Protein AF-A0AAD8IA80-F1 (afdb_monomer_lite)

Foldseek 3Di:
DDDPPPPPCDPLQVVLVCQQCDADPVRDGQCRVCLVVLPLVSNVVNVVSRCCLQEVQPDCLVVLVVSLVSCLVVVSPSSNVSSLVSNQNRYDPVCNCVSVVVSVVSCVVVVHDDDRPDPPDDD

Sequence (123 aa):
MMINAAKGWSPKEAISEALSTRINESGNTFLELAVHRNCVEVVELIFVEDRAYQHDRGRKNKGFMRLIYTAIDKEYKDILKLLTETYEAQVSVVHKGVTDLIVAIRKRDRGMNYEICSPQKEL

InterPro domains:
  IPR036770 Ankyrin repeat-containing domain superfamily [G3DSA:1.25.40.20] (6-118)
  IPR036770 Ankyrin repeat-containing domain superfamily [SSF48403] (23-110)

pLDDT: mean 70.91, std 16.03, range [37.62, 93.69]

Secondary structure (DSSP, 8-state):
----------HHHHHHHHHHH-B-TTS-BHHHHHHHTT-HHHHHHHHHH-THHHH-TTTSHHHHHHHHHHHHHTT-HHHHHHHHHHHHHHS-GGGTTHHHHHHHHHHHHHT------PPP---

Structure (mmCIF, N/CA/C/O backbone):
data_AF-A0AAD8IA80-F1
#
_entry.id   AF-A0AAD8IA80-F1
#
loop_
_atom_site.group_PDB
_atom_site.id
_atom_site.type_symbol
_atom_site.label_atom_id
_atom_site.label_alt_id
_atom_site.label_comp_id
_atom_site.label_asym_id
_atom_site.label_entity_id
_atom_site.label_seq_id
_atom_site.pdbx_PDB_ins_code
_atom_site.Cartn_x
_atom_site.Cartn_y
_atom_site.Cartn_z
_atom_site.occupancy
_atom_site.B_iso_or_equiv
_atom_site.auth_seq_id
_atom_site.auth_comp_id
_atom_site.auth_asym_id
_atom_site.auth_atom_id
_atom_site.pdbx_PDB_model_num
ATOM 1 N N . MET A 1 1 ? 27.664 18.470 -34.703 1.00 37.62 1 MET A N 1
ATOM 2 C CA . MET A 1 1 ? 28.038 17.129 -34.201 1.00 37.62 1 MET A CA 1
ATOM 3 C C . MET A 1 1 ? 27.315 16.936 -32.874 1.00 37.62 1 MET A C 1
ATOM 5 O O . MET A 1 1 ? 27.382 17.830 -32.042 1.00 37.62 1 MET A O 1
ATOM 9 N N . MET A 1 2 ? 26.499 15.888 -32.755 1.00 39.47 2 MET A N 1
ATOM 10 C CA . MET A 1 2 ? 25.530 15.702 -31.666 1.00 39.47 2 MET A CA 1
ATOM 11 C C . MET A 1 2 ? 26.217 15.318 -30.350 1.00 39.47 2 MET A C 1
ATOM 13 O O . MET A 1 2 ? 26.986 14.361 -30.310 1.00 39.47 2 MET A O 1
ATOM 17 N N . ILE A 1 3 ? 25.901 16.035 -29.271 1.00 41.94 3 ILE A N 1
ATOM 18 C CA . ILE A 1 3 ? 26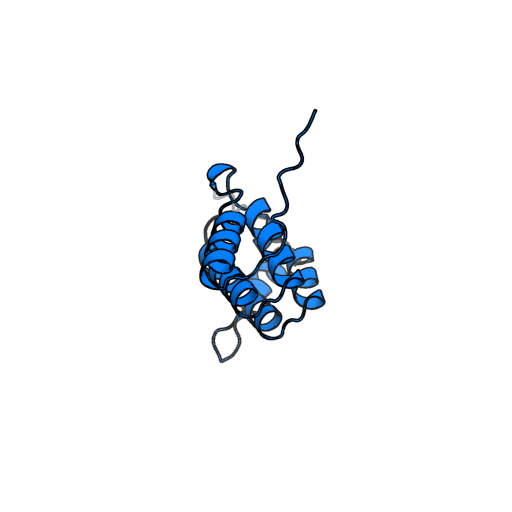.220 15.621 -27.903 1.00 41.94 3 ILE A CA 1
ATOM 19 C C . ILE A 1 3 ? 25.179 14.564 -27.523 1.00 41.94 3 ILE A C 1
ATOM 21 O O . ILE A 1 3 ? 24.071 14.901 -27.112 1.00 41.94 3 ILE A O 1
ATOM 25 N N . ASN A 1 4 ? 25.504 13.282 -27.688 1.00 47.00 4 ASN A N 1
ATOM 26 C CA . ASN A 1 4 ? 24.716 12.217 -27.074 1.00 47.00 4 ASN A CA 1
ATOM 27 C C . ASN A 1 4 ? 25.022 12.205 -25.576 1.00 47.00 4 ASN A C 1
ATOM 29 O O . ASN A 1 4 ? 25.904 11.493 -25.103 1.00 47.00 4 ASN A O 1
ATOM 33 N N . ALA A 1 5 ? 24.283 13.022 -24.828 1.00 44.25 5 ALA A N 1
ATOM 34 C CA . ALA A 1 5 ? 24.158 12.868 -23.391 1.00 44.25 5 ALA A CA 1
ATOM 35 C C . ALA A 1 5 ? 23.331 11.602 -23.132 1.00 44.25 5 ALA A C 1
ATOM 37 O O . ALA A 1 5 ? 22.113 11.659 -22.959 1.00 44.25 5 ALA A O 1
ATOM 38 N N . ALA A 1 6 ? 23.989 10.441 -23.141 1.00 47.34 6 ALA A N 1
ATOM 39 C CA . ALA A 1 6 ? 23.450 9.265 -22.480 1.00 47.34 6 ALA A CA 1
ATOM 40 C C . ALA A 1 6 ? 23.317 9.639 -20.999 1.00 47.34 6 ALA A C 1
ATOM 42 O O . ALA A 1 6 ? 24.301 9.649 -20.261 1.00 47.34 6 ALA A O 1
ATOM 43 N N . LYS A 1 7 ? 22.110 10.067 -20.600 1.00 58.25 7 LYS A N 1
ATOM 44 C CA . LYS A 1 7 ? 21.734 10.248 -19.196 1.00 58.25 7 LYS A CA 1
ATOM 45 C C . LYS A 1 7 ? 22.234 9.017 -18.449 1.00 58.25 7 LYS A C 1
ATOM 47 O O . LYS A 1 7 ? 21.917 7.905 -18.864 1.00 58.25 7 LYS A O 1
ATOM 52 N N . GLY A 1 8 ? 23.055 9.227 -17.422 1.00 48.78 8 GLY A N 1
ATOM 53 C CA . GLY A 1 8 ? 23.614 8.157 -16.606 1.00 48.78 8 GLY A CA 1
ATOM 54 C C . GLY A 1 8 ? 22.486 7.338 -15.996 1.00 48.78 8 GLY A C 1
ATOM 55 O O . GLY A 1 8 ? 21.929 7.726 -14.979 1.00 48.78 8 GLY A O 1
ATOM 56 N N . TRP A 1 9 ? 22.125 6.251 -16.667 1.00 49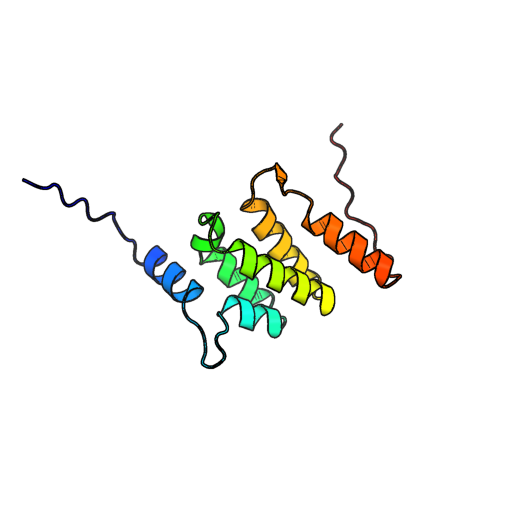.66 9 TRP A N 1
ATOM 57 C CA . TRP A 1 9 ? 21.090 5.323 -16.251 1.00 49.66 9 TRP A CA 1
ATOM 58 C C . TRP A 1 9 ? 21.731 4.390 -15.234 1.00 49.66 9 TRP A C 1
ATOM 60 O O . TRP A 1 9 ? 22.518 3.511 -15.595 1.00 49.66 9 TRP A O 1
ATOM 70 N N . SER A 1 10 ? 21.500 4.634 -13.947 1.00 62.75 10 SER A N 1
ATOM 71 C CA . SER A 1 10 ? 22.144 3.827 -12.915 1.00 62.75 10 SER A CA 1
ATOM 72 C C . SER A 1 10 ? 21.524 2.420 -12.866 1.00 62.75 10 SER A C 1
ATOM 74 O O . SER A 1 10 ? 20.324 2.259 -13.103 1.00 62.75 10 SER A O 1
ATOM 76 N N . PRO A 1 11 ? 22.295 1.372 -12.517 1.00 57.25 11 PRO A N 1
ATOM 77 C CA . PRO A 1 11 ? 21.760 0.015 -12.377 1.00 57.25 11 PRO A CA 1
ATOM 78 C C . PRO A 1 11 ? 20.577 -0.077 -11.403 1.00 57.25 11 PRO A C 1
ATOM 80 O O . PRO A 1 11 ? 19.664 -0.866 -11.617 1.00 57.25 11 PRO A O 1
ATOM 83 N N . LYS A 1 12 ? 20.558 0.763 -10.359 1.00 57.03 12 LYS A N 1
ATOM 84 C CA . LYS A 1 12 ? 19.451 0.827 -9.395 1.00 57.03 12 LYS A CA 1
ATOM 85 C C . LYS A 1 12 ? 18.156 1.346 -10.024 1.00 57.03 12 LYS A C 1
ATOM 87 O O . LYS A 1 12 ? 17.104 0.778 -9.766 1.00 57.03 12 LYS A O 1
ATOM 92 N N . GLU A 1 13 ? 18.234 2.363 -10.883 1.00 57.03 13 GLU A N 1
ATOM 93 C CA . GLU A 1 13 ? 17.067 2.890 -11.611 1.00 57.03 13 GLU A CA 1
ATOM 94 C C . GLU A 1 13 ? 16.525 1.875 -12.627 1.00 57.03 13 GLU A C 1
ATOM 96 O O . GLU A 1 13 ? 15.313 1.715 -12.764 1.00 57.03 13 GLU A O 1
ATOM 101 N N . ALA A 1 14 ? 17.412 1.116 -13.280 1.00 60.38 14 ALA A N 1
ATOM 102 C CA . ALA A 1 14 ? 17.008 0.014 -14.153 1.00 60.38 14 ALA A CA 1
ATOM 103 C C . ALA A 1 14 ? 16.279 -1.103 -13.383 1.00 60.38 14 ALA A C 1
ATOM 105 O O . ALA A 1 14 ? 15.280 -1.634 -13.865 1.00 60.38 14 ALA A O 1
ATOM 106 N N . ILE A 1 15 ? 16.750 -1.445 -12.179 1.00 61.75 15 ILE A N 1
ATOM 107 C CA . ILE A 1 15 ? 16.126 -2.466 -11.325 1.00 61.75 15 ILE A CA 1
ATOM 108 C C . ILE A 1 15 ? 14.764 -1.990 -10.804 1.00 61.75 15 ILE A C 1
ATOM 110 O O . ILE A 1 15 ? 13.807 -2.762 -10.833 1.00 61.75 15 ILE A O 1
ATOM 114 N N . SER A 1 16 ? 14.645 -0.728 -10.383 1.00 62.19 16 SER A N 1
ATOM 115 C CA . SER A 1 16 ? 13.375 -0.174 -9.901 1.00 62.19 16 SER A CA 1
ATOM 116 C C . SER A 1 16 ? 12.316 -0.123 -11.004 1.00 62.19 16 SER A C 1
ATOM 118 O O . SER A 1 16 ? 11.181 -0.554 -10.810 1.00 62.19 16 SER A O 1
ATOM 120 N N . GLU A 1 17 ? 12.692 0.319 -12.208 1.00 60.84 17 GLU A N 1
ATOM 121 C CA . GLU A 1 17 ? 11.772 0.331 -13.348 1.00 60.84 17 GLU A CA 1
ATOM 122 C C . GLU A 1 17 ? 11.361 -1.089 -13.757 1.00 60.84 17 GLU A C 1
ATOM 124 O O . GLU A 1 17 ? 10.180 -1.345 -14.006 1.00 60.84 17 GLU A O 1
ATOM 129 N N . ALA A 1 18 ? 12.299 -2.041 -13.741 1.00 62.38 18 ALA A N 1
ATOM 130 C CA . ALA A 1 18 ? 12.009 -3.443 -14.019 1.00 62.38 18 ALA A CA 1
ATOM 131 C C . ALA A 1 18 ? 11.054 -4.063 -12.984 1.00 62.38 18 ALA A C 1
ATOM 133 O O . ALA A 1 18 ? 10.146 -4.795 -13.365 1.00 62.38 18 ALA A O 1
ATOM 134 N N . LEU A 1 19 ? 11.200 -3.765 -11.689 1.00 65.25 19 LEU A N 1
ATOM 135 C CA . LEU A 1 19 ? 10.303 -4.278 -10.643 1.00 65.25 19 LEU A CA 1
ATOM 136 C C . LEU A 1 19 ? 8.895 -3.677 -10.733 1.00 65.25 19 LEU A C 1
ATOM 138 O O . LEU A 1 19 ? 7.908 -4.397 -10.588 1.00 65.25 19 LEU A O 1
ATOM 142 N N . SER A 1 20 ? 8.803 -2.378 -11.022 1.00 63.53 20 SER A N 1
ATOM 143 C CA . SER A 1 20 ? 7.536 -1.666 -11.212 1.00 63.53 20 SER A CA 1
ATOM 144 C C . SER A 1 20 ? 6.755 -2.118 -12.454 1.00 63.53 20 SER A C 1
ATOM 146 O O . SER A 1 20 ? 5.527 -2.078 -12.450 1.00 63.53 20 SER A O 1
ATOM 148 N N . THR A 1 21 ? 7.444 -2.511 -13.530 1.00 65.94 21 THR A N 1
ATOM 149 C CA . THR A 1 21 ? 6.817 -2.861 -14.822 1.00 65.94 21 THR A CA 1
ATOM 150 C C . THR A 1 21 ? 6.615 -4.359 -15.021 1.00 65.94 21 THR A C 1
ATOM 152 O O . THR A 1 21 ? 5.794 -4.765 -15.845 1.00 65.94 21 THR A O 1
ATOM 155 N N . ARG A 1 22 ? 7.338 -5.199 -14.272 1.00 71.75 22 ARG A N 1
ATOM 156 C CA . ARG A 1 22 ? 7.232 -6.650 -14.394 1.00 71.75 22 ARG A CA 1
ATOM 157 C C . ARG A 1 22 ? 5.935 -7.145 -13.766 1.00 71.75 22 ARG A C 1
ATOM 159 O O . ARG A 1 22 ? 5.726 -7.063 -12.557 1.00 71.75 22 ARG A O 1
ATOM 166 N N . ILE A 1 23 ? 5.092 -7.698 -14.626 1.00 79.00 23 ILE A N 1
ATOM 167 C CA . ILE A 1 23 ? 3.828 -8.338 -14.277 1.00 79.00 23 ILE A CA 1
ATOM 168 C C . ILE A 1 23 ? 3.965 -9.861 -14.311 1.00 79.00 23 ILE A C 1
ATOM 170 O O . ILE A 1 23 ? 4.779 -10.409 -15.058 1.00 79.00 23 ILE A O 1
ATOM 174 N N . ASN A 1 24 ? 3.179 -10.552 -13.489 1.00 77.00 24 ASN A N 1
ATOM 175 C CA . ASN A 1 24 ? 3.038 -12.003 -13.567 1.00 77.00 24 ASN A CA 1
ATOM 176 C C . ASN A 1 24 ? 2.094 -12.414 -14.719 1.00 77.00 24 ASN A C 1
ATOM 178 O O . ASN A 1 24 ? 1.531 -11.570 -15.412 1.00 77.00 24 ASN A O 1
ATOM 182 N N . GLU A 1 25 ? 1.873 -13.719 -14.893 1.00 79.38 25 GLU A N 1
ATOM 183 C CA . GLU A 1 25 ? 0.967 -14.275 -15.919 1.00 79.38 25 GLU A CA 1
ATOM 184 C C . GLU A 1 25 ? -0.484 -13.775 -15.801 1.00 79.38 25 GLU A C 1
ATOM 186 O O . GLU A 1 25 ? -1.235 -13.798 -16.771 1.00 79.38 25 GLU A O 1
ATOM 191 N N . SER A 1 26 ? -0.880 -13.290 -14.622 1.00 77.31 26 SER A N 1
ATOM 192 C CA . SER A 1 26 ? -2.199 -12.704 -14.362 1.00 77.31 26 SER A CA 1
ATOM 193 C C . SER A 1 26 ? -2.245 -11.188 -14.579 1.00 77.31 26 SER A C 1
ATOM 195 O O . SER A 1 26 ? -3.268 -10.570 -14.295 1.00 77.31 26 SER A O 1
ATOM 197 N N . GLY A 1 27 ? -1.152 -10.574 -15.038 1.00 77.06 27 GLY A N 1
ATOM 198 C CA . GLY A 1 27 ? -1.063 -9.131 -15.248 1.00 77.06 27 GLY A CA 1
ATOM 199 C C . GLY A 1 27 ? -0.826 -8.305 -13.983 1.00 77.06 27 GLY A C 1
ATOM 200 O O . GLY A 1 27 ? -0.935 -7.086 -14.051 1.00 77.06 27 GLY A O 1
ATOM 201 N N . ASN A 1 28 ? -0.499 -8.935 -12.849 1.00 78.12 28 ASN A N 1
ATOM 202 C CA . ASN A 1 28 ? -0.272 -8.239 -11.582 1.00 78.12 28 ASN A CA 1
ATOM 203 C C . ASN A 1 28 ? 1.205 -7.892 -11.392 1.00 78.12 28 ASN A C 1
ATOM 205 O O . ASN A 1 28 ? 2.079 -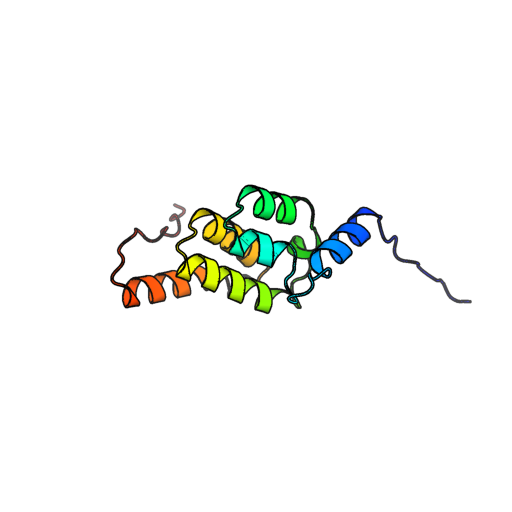8.748 -11.551 1.00 78.12 28 ASN A O 1
ATOM 209 N N . THR A 1 29 ? 1.470 -6.661 -10.978 1.00 83.50 29 THR A N 1
ATOM 210 C CA . THR A 1 29 ? 2.779 -6.186 -10.516 1.00 83.50 29 THR A CA 1
ATOM 211 C C . THR A 1 29 ? 3.185 -6.836 -9.189 1.00 83.50 29 THR A C 1
ATOM 213 O O . THR A 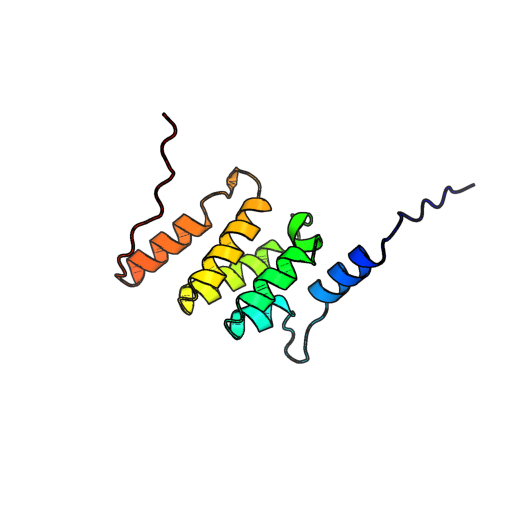1 29 ? 2.358 -7.382 -8.451 1.00 83.50 29 THR A O 1
ATOM 216 N N . PHE A 1 30 ? 4.471 -6.737 -8.840 1.00 83.56 30 PHE A N 1
ATOM 217 C CA . PHE A 1 30 ? 4.974 -7.187 -7.536 1.00 83.56 30 PHE A CA 1
ATOM 218 C C . PHE A 1 30 ? 4.255 -6.516 -6.359 1.00 83.56 30 PHE A C 1
ATOM 220 O O . PHE A 1 30 ? 3.896 -7.195 -5.396 1.00 83.56 30 PHE A O 1
ATOM 227 N N . LEU A 1 31 ? 3.989 -5.209 -6.458 1.00 85.88 31 LEU A N 1
ATOM 228 C CA . LEU A 1 31 ? 3.266 -4.466 -5.426 1.00 85.88 31 LEU A CA 1
ATOM 229 C C . LEU A 1 31 ? 1.816 -4.955 -5.293 1.00 85.88 31 LEU A C 1
ATOM 231 O O . LEU A 1 31 ? 1.346 -5.186 -4.181 1.00 85.88 31 LEU A O 1
ATOM 235 N N . GLU A 1 32 ? 1.119 -5.179 -6.413 1.00 87.12 32 GLU A N 1
ATOM 236 C CA . GLU A 1 32 ? -0.241 -5.731 -6.394 1.00 87.12 32 GLU A CA 1
ATOM 237 C C . GLU A 1 32 ? -0.287 -7.103 -5.724 1.00 87.12 32 GLU A C 1
ATOM 239 O O . GLU A 1 32 ? -1.165 -7.345 -4.896 1.00 87.12 32 GLU A O 1
ATOM 244 N N . LEU A 1 33 ? 0.664 -7.989 -6.025 1.00 87.62 33 LEU A N 1
ATOM 245 C CA . LEU A 1 33 ? 0.742 -9.309 -5.398 1.00 87.62 33 LEU A CA 1
ATOM 246 C C . LEU A 1 33 ? 0.992 -9.225 -3.889 1.00 87.62 33 LEU A C 1
ATOM 248 O O . LEU A 1 33 ? 0.336 -9.943 -3.134 1.00 87.62 33 LEU A O 1
ATOM 252 N N . ALA A 1 34 ? 1.904 -8.356 -3.450 1.00 89.75 34 ALA A N 1
ATOM 253 C CA . ALA A 1 34 ? 2.205 -8.165 -2.033 1.00 89.75 34 ALA A CA 1
ATOM 254 C C . ALA A 1 34 ? 0.977 -7.662 -1.258 1.00 89.75 34 ALA A C 1
ATOM 256 O O . ALA A 1 34 ? 0.642 -8.209 -0.206 1.00 89.75 34 ALA A O 1
ATOM 257 N N . VAL A 1 35 ? 0.242 -6.698 -1.826 1.00 91.25 35 VAL A N 1
ATOM 258 C CA . VAL A 1 35 ? -0.997 -6.171 -1.234 1.00 91.25 35 VAL A CA 1
ATOM 259 C C . VAL A 1 35 ? -2.095 -7.234 -1.180 1.00 91.25 35 VAL A C 1
ATOM 261 O O . VAL A 1 35 ? -2.720 -7.411 -0.137 1.00 91.25 35 VAL A O 1
ATOM 264 N N . HIS A 1 36 ? -2.308 -7.996 -2.258 1.00 90.06 36 HIS A N 1
ATOM 265 C CA . HIS A 1 36 ? -3.321 -9.064 -2.275 1.00 90.06 36 HIS A CA 1
ATOM 266 C C . HIS A 1 36 ? -3.027 -10.189 -1.276 1.00 90.06 36 HIS A C 1
ATOM 268 O O . HIS A 1 36 ? -3.953 -10.870 -0.839 1.00 90.06 36 HIS A O 1
ATOM 274 N N . ARG A 1 37 ? -1.754 -10.397 -0.925 1.00 89.56 37 ARG A N 1
ATOM 275 C CA . ARG A 1 37 ? -1.316 -11.406 0.050 1.00 89.56 37 ARG A CA 1
ATOM 276 C C . ARG A 1 37 ? -1.171 -10.866 1.474 1.00 89.56 37 ARG A C 1
ATOM 278 O O . ARG A 1 37 ? -0.812 -11.634 2.359 1.00 89.56 37 ARG A O 1
ATOM 285 N N . ASN A 1 38 ? -1.462 -9.585 1.695 1.00 93.69 38 ASN A N 1
ATOM 286 C CA . ASN A 1 38 ? -1.253 -8.896 2.966 1.00 93.69 38 ASN A CA 1
ATOM 287 C C . ASN A 1 38 ? 0.196 -8.994 3.503 1.00 93.69 38 ASN A C 1
ATOM 289 O O . ASN A 1 38 ? 0.412 -9.123 4.705 1.00 93.69 38 ASN A O 1
ATOM 293 N N . CYS A 1 39 ? 1.197 -8.976 2.615 1.00 93.38 39 CYS A N 1
ATOM 294 C CA . CYS A 1 39 ? 2.614 -9.077 2.984 1.00 93.38 39 CYS A CA 1
ATOM 295 C C . CYS A 1 39 ? 3.210 -7.684 3.240 1.00 93.38 39 CYS A C 1
ATOM 297 O O . CYS A 1 39 ? 3.810 -7.098 2.337 1.00 93.38 39 CYS A O 1
ATOM 299 N N . VAL A 1 40 ? 3.033 -7.159 4.454 1.00 91.56 40 VAL A N 1
ATOM 300 C CA . VAL A 1 40 ? 3.447 -5.798 4.851 1.00 91.56 40 VAL A CA 1
ATOM 301 C C . VAL A 1 40 ? 4.938 -5.562 4.602 1.00 91.56 40 VAL A C 1
ATOM 303 O O . VAL A 1 40 ? 5.302 -4.585 3.957 1.00 91.56 40 VAL A O 1
ATOM 306 N N . GLU A 1 41 ? 5.795 -6.499 5.000 1.00 90.06 41 GLU A N 1
ATOM 307 C CA . GLU A 1 41 ? 7.255 -6.385 4.893 1.00 90.06 41 GLU A CA 1
ATOM 308 C C . GLU A 1 41 ? 7.714 -6.296 3.434 1.00 90.06 41 GLU A C 1
ATOM 310 O O . GLU A 1 41 ? 8.665 -5.591 3.100 1.00 90.06 41 GLU A O 1
ATOM 315 N N . VAL A 1 42 ? 7.017 -6.999 2.537 1.00 87.31 42 VAL A N 1
ATOM 316 C CA . VAL A 1 42 ? 7.305 -6.953 1.099 1.00 87.31 42 VAL A CA 1
ATOM 317 C C . VAL A 1 42 ? 6.861 -5.616 0.511 1.00 87.31 42 VAL A C 1
ATOM 319 O O . VAL A 1 42 ? 7.564 -5.064 -0.330 1.00 87.31 42 VAL A O 1
ATOM 322 N N . VAL A 1 43 ? 5.723 -5.075 0.958 1.00 88.06 43 VAL A N 1
ATOM 323 C CA . VAL A 1 43 ? 5.256 -3.740 0.549 1.00 88.06 43 VAL A CA 1
ATOM 324 C C . VAL A 1 43 ? 6.247 -2.662 0.999 1.00 88.06 43 VAL A C 1
ATOM 326 O O . VAL A 1 43 ? 6.635 -1.825 0.185 1.00 88.06 43 VAL A O 1
ATOM 329 N N . GLU A 1 44 ? 6.712 -2.712 2.249 1.00 87.44 44 GLU A N 1
ATOM 330 C CA . GLU A 1 44 ? 7.735 -1.792 2.766 1.00 87.44 44 GLU A CA 1
ATOM 331 C C . GLU A 1 44 ? 9.037 -1.881 1.970 1.00 87.44 44 GLU A C 1
ATOM 333 O O . GLU A 1 44 ? 9.559 -0.859 1.523 1.00 87.44 44 GLU A O 1
ATOM 338 N N . LEU A 1 45 ? 9.534 -3.099 1.729 1.00 85.06 45 LEU A N 1
ATOM 339 C CA . LEU A 1 45 ? 10.764 -3.314 0.969 1.00 85.06 45 LEU A CA 1
ATOM 340 C C . LEU A 1 45 ? 10.665 -2.735 -0.448 1.00 85.06 45 LEU A C 1
ATOM 342 O O . LEU A 1 45 ? 11.604 -2.095 -0.918 1.00 85.06 45 LEU A O 1
ATOM 346 N N . ILE A 1 46 ? 9.520 -2.913 -1.117 1.00 81.69 46 ILE A N 1
ATOM 347 C CA . ILE A 1 46 ? 9.279 -2.332 -2.443 1.00 81.69 46 ILE A CA 1
ATOM 348 C C . ILE A 1 46 ? 9.378 -0.803 -2.385 1.00 81.69 46 ILE A C 1
ATOM 350 O O . ILE A 1 46 ? 10.015 -0.215 -3.254 1.00 81.69 46 ILE A O 1
ATOM 354 N N . PHE A 1 47 ? 8.810 -0.146 -1.371 1.00 79.88 47 PHE A N 1
ATOM 355 C CA . PHE A 1 47 ? 8.870 1.318 -1.256 1.00 79.88 47 PHE A CA 1
ATOM 356 C C . PHE A 1 47 ? 10.247 1.866 -0.877 1.00 79.88 47 PHE A C 1
ATOM 358 O O . PHE A 1 47 ? 10.582 2.982 -1.283 1.00 79.88 47 PHE A O 1
ATOM 365 N N . VAL A 1 48 ? 11.053 1.100 -0.140 1.00 80.69 48 VAL A N 1
ATOM 366 C CA . VAL A 1 48 ? 12.446 1.461 0.170 1.00 80.69 48 VAL A CA 1
ATOM 367 C C . VAL A 1 48 ? 13.332 1.367 -1.075 1.00 80.69 48 VAL A C 1
ATOM 369 O O . VAL A 1 48 ? 14.145 2.260 -1.323 1.00 80.69 48 VAL A O 1
ATOM 372 N N . GLU A 1 49 ? 13.179 0.306 -1.868 1.00 72.81 49 GLU A N 1
ATOM 373 C CA . GLU A 1 49 ? 14.065 0.018 -3.004 1.00 72.81 49 GLU A CA 1
ATOM 374 C C . GLU A 1 49 ? 13.664 0.751 -4.293 1.00 72.81 49 GLU A C 1
ATOM 376 O O . GLU A 1 49 ? 14.517 1.112 -5.110 1.00 72.81 49 GLU A O 1
ATOM 381 N N . ASP A 1 50 ? 12.373 1.006 -4.500 1.00 68.75 50 ASP A N 1
ATOM 382 C CA . ASP A 1 50 ? 11.867 1.544 -5.758 1.00 68.75 50 ASP A CA 1
ATOM 383 C C . ASP A 1 50 ? 11.640 3.068 -5.692 1.00 68.75 50 ASP A C 1
ATOM 385 O O . ASP A 1 50 ? 10.568 3.584 -5.362 1.00 68.75 50 ASP A O 1
ATOM 389 N N . ARG A 1 51 ? 12.674 3.816 -6.108 1.00 63.59 51 ARG A N 1
ATOM 390 C CA . ARG A 1 51 ? 12.623 5.282 -6.282 1.00 63.59 51 ARG A CA 1
ATOM 391 C C . ARG A 1 51 ? 11.589 5.749 -7.305 1.00 63.59 51 ARG A C 1
ATOM 393 O O . ARG A 1 51 ? 11.195 6.916 -7.273 1.00 63.59 51 ARG A O 1
ATOM 400 N N . ALA A 1 52 ? 11.123 4.887 -8.205 1.00 60.44 52 ALA A N 1
ATOM 401 C CA . ALA A 1 52 ? 10.076 5.252 -9.148 1.00 60.44 52 ALA A CA 1
ATOM 402 C C . ALA A 1 52 ? 8.698 5.364 -8.470 1.00 60.44 52 ALA A C 1
ATOM 404 O O . ALA A 1 52 ? 7.777 5.875 -9.103 1.00 60.44 52 ALA A O 1
ATOM 405 N N . TYR A 1 53 ? 8.542 4.944 -7.207 1.00 62.59 53 TYR A N 1
ATOM 406 C CA . TYR A 1 53 ? 7.412 5.328 -6.343 1.00 62.59 53 TYR A CA 1
ATOM 407 C C . TYR A 1 53 ? 7.700 6.561 -5.475 1.00 62.59 53 TYR A C 1
ATOM 409 O O . TYR A 1 53 ? 6.816 7.046 -4.791 1.00 62.59 53 TYR A O 1
ATOM 417 N N . GLN A 1 54 ? 8.915 7.104 -5.488 1.00 59.47 54 GLN A N 1
ATOM 418 C CA . GLN A 1 54 ? 9.239 8.361 -4.799 1.00 59.47 54 GLN A CA 1
ATOM 419 C C . GLN A 1 54 ? 9.119 9.569 -5.746 1.00 59.47 54 GLN A C 1
ATOM 421 O O . GLN A 1 54 ? 8.857 10.688 -5.305 1.00 59.47 54 GLN A O 1
ATOM 426 N N . HIS A 1 55 ? 9.310 9.369 -7.059 1.00 54.97 55 HIS A N 1
ATOM 427 C CA . HIS A 1 55 ? 9.516 10.478 -8.001 1.00 54.97 55 HIS A CA 1
ATOM 428 C C . HIS A 1 55 ? 8.602 10.519 -9.239 1.00 54.97 55 HIS A C 1
ATOM 430 O O . HIS A 1 55 ? 8.527 11.579 -9.867 1.00 54.97 55 HIS A O 1
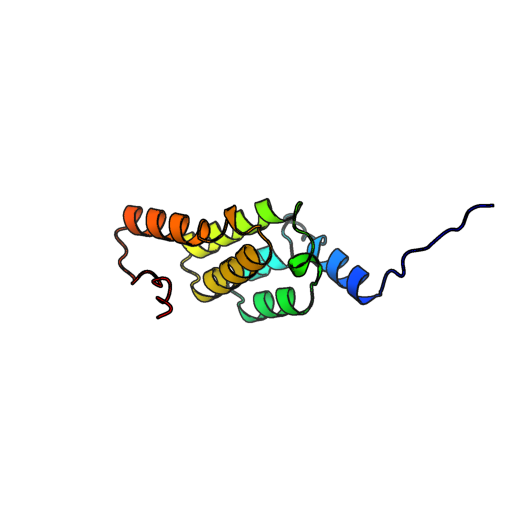ATOM 436 N N . ASP A 1 56 ? 7.878 9.451 -9.599 1.00 55.12 56 ASP A N 1
ATOM 437 C CA . ASP A 1 56 ? 7.049 9.440 -10.819 1.00 55.12 56 ASP A CA 1
ATOM 438 C C . ASP A 1 56 ? 5.575 9.800 -10.544 1.00 55.12 56 ASP A C 1
ATOM 440 O O . ASP A 1 56 ? 4.691 8.954 -10.400 1.00 55.12 56 ASP A O 1
ATOM 444 N N . ARG A 1 57 ? 5.321 11.112 -10.483 1.00 53.84 57 ARG A N 1
ATOM 445 C CA . ARG A 1 57 ? 4.074 11.746 -10.007 1.00 53.84 57 ARG A CA 1
ATOM 446 C C . ARG A 1 57 ? 2.831 11.545 -10.889 1.00 53.84 57 ARG A C 1
ATOM 448 O O . ARG A 1 57 ? 1.737 11.933 -10.483 1.00 53.84 57 ARG A O 1
ATOM 455 N N . GLY A 1 58 ? 2.974 11.035 -12.116 1.00 50.34 58 GLY A N 1
ATOM 456 C CA . GLY A 1 58 ? 1.930 11.163 -13.147 1.00 50.34 58 GLY A CA 1
ATOM 457 C C . GLY A 1 58 ? 1.264 9.864 -13.600 1.00 50.34 58 GLY A C 1
ATOM 458 O O . GLY A 1 58 ? 0.054 9.844 -13.834 1.00 50.34 58 GLY A O 1
ATOM 459 N N . ARG A 1 59 ? 2.025 8.770 -13.748 1.00 50.62 59 ARG A N 1
ATOM 460 C CA . ARG A 1 59 ? 1.528 7.541 -14.403 1.00 50.62 59 ARG A CA 1
ATOM 461 C C . ARG A 1 59 ? 1.020 6.462 -13.447 1.00 50.62 59 ARG A C 1
ATOM 463 O O . ARG A 1 59 ? 0.178 5.665 -13.853 1.00 50.62 59 ARG A O 1
ATOM 470 N N . LYS A 1 60 ? 1.468 6.448 -12.188 1.00 57.75 60 LYS A N 1
ATOM 471 C CA . LYS A 1 60 ? 1.201 5.346 -11.241 1.00 57.75 60 LYS A CA 1
ATOM 472 C C . LYS A 1 60 ? 0.008 5.565 -10.295 1.00 57.75 60 LYS A C 1
ATOM 474 O O . LYS A 1 60 ? -0.457 4.609 -9.676 1.00 57.75 60 LYS A O 1
ATOM 479 N N . ASN A 1 61 ? -0.573 6.768 -10.252 1.00 61.22 61 ASN A N 1
ATOM 480 C CA . ASN A 1 61 ? -1.642 7.114 -9.296 1.00 61.22 61 ASN A CA 1
ATOM 481 C C . ASN A 1 61 ? -2.916 6.262 -9.425 1.00 61.22 61 ASN A C 1
ATOM 483 O O . ASN A 1 61 ? -3.554 5.958 -8.418 1.00 61.22 61 ASN A O 1
ATOM 487 N N . LYS A 1 62 ? -3.291 5.836 -10.642 1.00 65.69 62 LYS A N 1
ATOM 488 C CA . LYS A 1 62 ? -4.494 5.002 -10.839 1.00 65.69 62 LYS A CA 1
ATOM 489 C C . LYS A 1 62 ? -4.341 3.600 -10.238 1.00 65.69 62 LYS A C 1
ATOM 491 O O . LYS A 1 62 ? -5.289 3.097 -9.641 1.00 65.69 62 LYS A O 1
ATOM 496 N N . GLY A 1 63 ? -3.159 2.991 -10.373 1.00 75.00 63 GLY A N 1
ATOM 497 C CA . GLY A 1 63 ? -2.854 1.699 -9.749 1.00 75.00 63 GLY A CA 1
ATOM 498 C C . GLY A 1 63 ? -2.848 1.812 -8.226 1.00 75.00 63 GLY A C 1
ATOM 499 O O . GLY A 1 63 ? -3.463 1.002 -7.540 1.00 75.00 63 GLY A O 1
ATOM 500 N N . PHE A 1 64 ? -2.263 2.892 -7.705 1.00 77.88 64 PHE A N 1
ATOM 501 C CA . PHE A 1 64 ? -2.192 3.156 -6.268 1.00 77.88 64 PHE A CA 1
ATOM 502 C C . PHE A 1 64 ? -3.569 3.279 -5.604 1.00 77.88 64 PHE A C 1
ATOM 504 O O . PHE A 1 64 ? -3.828 2.631 -4.593 1.00 77.88 64 PHE A O 1
ATOM 511 N N . MET A 1 65 ? -4.492 4.032 -6.211 1.00 80.94 65 MET A N 1
ATOM 512 C CA . MET A 1 65 ? -5.859 4.155 -5.688 1.00 80.94 65 MET A CA 1
ATOM 513 C C . MET A 1 65 ? -6.593 2.812 -5.639 1.00 80.94 65 MET A C 1
ATOM 515 O O . MET A 1 65 ? -7.285 2.521 -4.665 1.00 80.94 65 MET A O 1
ATOM 519 N N . ARG A 1 66 ? -6.409 1.944 -6.643 1.00 85.25 66 ARG A N 1
ATOM 520 C CA . ARG A 1 66 ? -6.983 0.589 -6.627 1.00 85.25 66 ARG A CA 1
ATOM 521 C C . ARG A 1 66 ? -6.461 -0.241 -5.449 1.00 85.25 66 ARG A C 1
ATOM 523 O O . ARG A 1 66 ? -7.235 -0.972 -4.828 1.00 85.25 66 ARG A O 1
ATOM 530 N N . LEU A 1 67 ? -5.173 -0.121 -5.129 1.00 89.56 67 LEU A N 1
ATOM 531 C CA . LEU A 1 67 ? -4.561 -0.803 -3.986 1.00 89.56 67 LEU A CA 1
ATOM 532 C C . LEU A 1 67 ? -5.096 -0.272 -2.653 1.00 89.56 67 LEU A C 1
ATOM 534 O O . LEU A 1 67 ? -5.425 -1.073 -1.781 1.00 89.56 67 LEU A O 1
ATOM 538 N N . ILE A 1 68 ? -5.269 1.048 -2.525 1.00 88.25 68 ILE A N 1
ATOM 539 C CA . ILE A 1 68 ? -5.883 1.680 -1.346 1.00 88.25 68 ILE A CA 1
ATOM 540 C C . ILE A 1 68 ? -7.305 1.147 -1.136 1.00 88.25 68 ILE A C 1
ATOM 542 O O . ILE A 1 68 ? -7.629 0.692 -0.041 1.00 88.25 68 ILE A O 1
ATOM 546 N N . TYR A 1 69 ? -8.142 1.117 -2.181 1.00 87.25 69 TYR A N 1
ATOM 547 C CA . TYR A 1 69 ? -9.486 0.535 -2.078 1.00 87.25 69 TYR A CA 1
ATOM 548 C C . TYR A 1 69 ? -9.453 -0.938 -1.669 1.00 87.25 69 TYR A C 1
ATOM 550 O O . TYR A 1 69 ? -10.248 -1.350 -0.831 1.00 87.25 69 TYR A O 1
ATOM 558 N N . THR A 1 70 ? -8.513 -1.716 -2.209 1.00 90.56 70 THR A N 1
ATOM 559 C CA . THR A 1 70 ? -8.345 -3.130 -1.839 1.00 90.56 70 THR A CA 1
ATOM 560 C C . THR A 1 70 ? -8.009 -3.276 -0.354 1.00 90.56 70 THR A C 1
ATOM 562 O O . THR A 1 70 ? -8.631 -4.085 0.332 1.00 90.56 70 THR A O 1
ATOM 565 N N . ALA A 1 71 ? -7.080 -2.468 0.163 1.00 90.75 71 ALA A N 1
ATOM 566 C CA . ALA A 1 71 ? -6.699 -2.484 1.573 1.00 90.75 71 ALA A CA 1
ATOM 567 C C . ALA A 1 71 ? -7.851 -2.048 2.494 1.00 90.75 71 ALA A C 1
ATOM 569 O O . ALA A 1 71 ? -8.051 -2.660 3.539 1.00 90.75 71 ALA A O 1
ATOM 570 N N . ILE A 1 72 ? -8.652 -1.053 2.091 1.00 87.94 72 ILE A N 1
ATOM 571 C CA . ILE A 1 72 ? -9.877 -0.664 2.812 1.00 87.94 72 ILE A CA 1
ATOM 572 C C . ILE A 1 72 ? -10.874 -1.819 2.816 1.00 87.94 72 ILE A C 1
ATOM 574 O O . ILE A 1 72 ? -11.406 -2.175 3.867 1.00 87.94 72 ILE A O 1
ATOM 578 N N . ASP A 1 73 ? -11.135 -2.411 1.649 1.00 88.00 73 ASP A N 1
ATOM 579 C CA . ASP A 1 73 ? -12.182 -3.415 1.524 1.00 88.00 73 ASP A CA 1
ATOM 580 C C . ASP A 1 73 ? -11.855 -4.694 2.297 1.00 88.00 73 ASP A C 1
ATOM 582 O O . ASP A 1 73 ? -12.771 -5.314 2.841 1.00 88.00 73 ASP A O 1
ATOM 586 N N . LYS A 1 74 ? -10.563 -5.033 2.381 1.00 88.31 74 LYS A N 1
ATOM 587 C CA . LYS A 1 74 ? -10.005 -6.166 3.132 1.00 88.31 74 LYS A CA 1
ATOM 588 C C . LYS A 1 74 ? -9.598 -5.839 4.572 1.00 88.31 74 LYS A C 1
ATOM 590 O O . LYS A 1 74 ? -9.179 -6.743 5.285 1.00 88.31 74 LYS A O 1
ATOM 595 N N . GLU A 1 75 ? -9.717 -4.580 4.989 1.00 88.75 75 GLU A N 1
ATOM 596 C CA . GLU A 1 75 ? -9.360 -4.094 6.330 1.00 88.75 75 GLU A CA 1
ATOM 597 C C . GLU A 1 75 ? -7.876 -4.292 6.704 1.00 88.75 75 GLU A C 1
ATOM 599 O O . GLU A 1 75 ? -7.516 -4.453 7.871 1.00 88.75 75 GLU A O 1
ATOM 604 N N . TYR A 1 76 ? -6.985 -4.227 5.711 1.00 93.56 76 TYR A N 1
ATOM 605 C CA . TYR A 1 76 ? -5.534 -4.320 5.889 1.00 93.56 76 TYR A CA 1
ATOM 606 C C . TYR A 1 76 ? -4.962 -2.989 6.379 1.00 93.56 76 TYR A C 1
ATOM 608 O O . TYR A 1 76 ? -4.464 -2.187 5.592 1.00 93.56 76 TYR A O 1
ATOM 616 N N . LYS A 1 77 ? -5.063 -2.734 7.688 1.00 89.06 77 LYS A N 1
ATOM 617 C CA . LYS A 1 77 ? -4.707 -1.446 8.312 1.00 89.06 77 LYS A CA 1
ATOM 618 C C . LYS A 1 77 ? -3.268 -1.003 8.034 1.00 89.06 77 LYS A C 1
ATOM 620 O O . LYS A 1 77 ? -3.064 0.149 7.662 1.00 89.06 77 LYS A O 1
ATOM 625 N N . ASP A 1 78 ? -2.298 -1.905 8.163 1.00 92.69 78 ASP A N 1
ATOM 626 C CA . ASP A 1 78 ? -0.878 -1.563 7.996 1.00 92.69 78 ASP A CA 1
ATOM 627 C C . ASP A 1 78 ? -0.541 -1.264 6.532 1.00 92.69 78 ASP A C 1
ATOM 629 O O . ASP A 1 78 ? 0.086 -0.254 6.219 1.00 92.69 78 ASP A O 1
ATOM 633 N N . ILE A 1 79 ? -1.069 -2.074 5.610 1.00 91.94 79 ILE A N 1
ATOM 634 C CA . ILE A 1 79 ? -0.941 -1.824 4.171 1.00 91.94 79 ILE A CA 1
ATOM 635 C C . ILE A 1 79 ? -1.650 -0.530 3.771 1.00 91.94 79 ILE A C 1
ATOM 637 O O . ILE A 1 79 ? -1.111 0.246 2.985 1.00 91.94 79 ILE A O 1
ATOM 641 N N . LEU A 1 80 ? -2.843 -0.270 4.312 1.00 90.69 80 LEU A N 1
ATOM 642 C CA . LEU A 1 80 ? -3.575 0.970 4.072 1.00 90.69 80 LEU A CA 1
ATOM 643 C C . LEU A 1 80 ? -2.754 2.181 4.514 1.00 90.69 80 LEU A C 1
ATOM 645 O O . LEU A 1 80 ? -2.676 3.158 3.770 1.00 90.69 80 LEU A O 1
ATOM 649 N N . LYS A 1 81 ? -2.125 2.111 5.690 1.00 89.25 81 LYS A N 1
ATOM 650 C CA . LYS A 1 81 ? -1.251 3.169 6.194 1.00 89.25 81 LYS A CA 1
ATOM 651 C C . LYS A 1 81 ? -0.075 3.408 5.242 1.00 89.25 81 LYS A C 1
ATOM 653 O O . LYS A 1 81 ? 0.071 4.525 4.754 1.00 89.25 81 LYS A O 1
ATOM 658 N N . LEU A 1 82 ? 0.674 2.360 4.890 1.00 89.38 82 LEU A N 1
ATOM 659 C CA . LEU A 1 82 ? 1.828 2.453 3.984 1.00 89.38 82 LEU A CA 1
ATOM 660 C C . LEU A 1 82 ? 1.461 3.028 2.612 1.00 89.38 82 LEU A C 1
ATOM 662 O O . LEU A 1 82 ? 2.148 3.911 2.095 1.00 89.38 82 LEU A O 1
ATOM 666 N N . LEU A 1 83 ? 0.361 2.555 2.021 1.00 87.62 83 LEU A N 1
ATOM 667 C CA . LEU A 1 83 ? -0.133 3.071 0.746 1.00 87.62 83 LEU A CA 1
ATOM 668 C C . LEU A 1 83 ? -0.597 4.527 0.871 1.00 87.62 83 LEU A C 1
ATOM 670 O O . LEU A 1 83 ? -0.350 5.329 -0.021 1.00 87.62 83 LEU A O 1
ATOM 674 N N . THR A 1 84 ? -1.250 4.907 1.963 1.00 85.19 84 THR A N 1
ATOM 675 C CA . THR A 1 84 ? -1.717 6.290 2.134 1.00 85.19 84 THR A CA 1
ATOM 676 C C . THR A 1 84 ? -0.541 7.249 2.269 1.00 85.19 84 THR A C 1
ATOM 678 O O . THR A 1 84 ? -0.468 8.222 1.524 1.00 85.19 84 THR A O 1
ATOM 681 N N . GLU A 1 85 ? 0.418 6.938 3.139 1.00 84.75 85 GLU A N 1
ATOM 682 C CA . GLU A 1 85 ? 1.609 7.764 3.364 1.00 84.75 85 GLU A CA 1
ATOM 683 C C . GLU A 1 85 ? 2.436 7.912 2.082 1.00 84.75 85 GLU A C 1
ATOM 685 O O . GLU A 1 85 ? 2.823 9.018 1.700 1.00 84.75 85 GLU A O 1
ATOM 690 N N . THR A 1 86 ? 2.635 6.806 1.361 1.00 81.19 86 THR A N 1
ATOM 691 C CA . THR A 1 86 ? 3.391 6.803 0.103 1.00 81.19 86 THR A CA 1
ATOM 692 C C . THR A 1 86 ? 2.653 7.561 -1.000 1.00 81.19 86 THR A C 1
ATOM 694 O O . THR A 1 86 ? 3.283 8.265 -1.788 1.00 81.19 86 THR A O 1
ATOM 697 N N . TYR A 1 87 ? 1.324 7.451 -1.070 1.00 79.38 87 TYR A N 1
ATOM 698 C CA . TYR A 1 87 ? 0.509 8.210 -2.017 1.00 79.38 87 TYR A CA 1
ATOM 699 C C . TYR A 1 87 ? 0.591 9.709 -1.730 1.00 79.38 87 TYR A C 1
ATOM 701 O O . TYR A 1 87 ? 0.941 10.481 -2.619 1.00 79.38 87 TYR A O 1
ATOM 709 N N . GLU A 1 88 ? 0.334 10.129 -0.491 1.00 77.06 88 GLU A N 1
ATOM 710 C CA . GLU A 1 88 ? 0.329 11.542 -0.098 1.00 77.06 88 GLU A CA 1
ATOM 711 C C . GLU A 1 88 ? 1.692 12.219 -0.250 1.00 77.06 88 GLU A C 1
ATOM 713 O O . GLU A 1 88 ? 1.745 13.397 -0.603 1.00 77.06 88 GLU A O 1
ATOM 718 N N . ALA A 1 89 ? 2.790 11.481 -0.067 1.00 77.12 89 ALA A N 1
ATOM 719 C CA . ALA A 1 89 ? 4.137 11.976 -0.350 1.00 77.12 89 ALA A CA 1
ATOM 720 C C . ALA A 1 89 ? 4.364 12.299 -1.844 1.00 77.12 89 ALA A C 1
ATOM 722 O O . ALA A 1 89 ? 5.210 13.132 -2.178 1.00 77.12 89 ALA A O 1
ATOM 723 N N . GLN A 1 90 ? 3.613 11.664 -2.751 1.00 69.25 90 GLN A N 1
ATOM 724 C CA . GLN A 1 90 ? 3.767 11.813 -4.202 1.00 69.25 90 GLN A CA 1
ATOM 725 C C . GLN A 1 90 ? 2.821 12.843 -4.832 1.00 69.25 90 GLN A C 1
ATOM 727 O O . GLN A 1 90 ? 3.139 13.382 -5.900 1.00 69.25 90 GLN A O 1
ATOM 732 N N . VAL A 1 91 ? 1.660 13.118 -4.228 1.00 65.56 91 VAL A N 1
ATOM 733 C CA . VAL A 1 91 ? 0.666 14.033 -4.815 1.00 65.56 91 VAL A CA 1
ATOM 734 C C . VAL A 1 91 ? 0.913 15.488 -4.411 1.00 65.56 91 VAL A C 1
ATOM 736 O O . VAL A 1 91 ? 1.497 15.789 -3.374 1.00 65.56 91 VAL A O 1
ATOM 739 N N . SER A 1 92 ? 0.456 16.432 -5.242 1.00 60.31 92 SER A N 1
ATOM 740 C CA . SER A 1 92 ? 0.436 17.846 -4.857 1.00 60.31 92 SER A CA 1
ATOM 741 C C . SER A 1 92 ? -0.454 18.058 -3.626 1.00 60.31 92 SER A C 1
ATOM 743 O O . SER A 1 92 ? -1.426 17.328 -3.429 1.00 60.31 92 SER A O 1
ATOM 745 N N . VAL A 1 93 ? -0.170 19.108 -2.844 1.00 58.84 93 VAL A N 1
ATOM 746 C CA . VAL A 1 93 ? -0.886 19.483 -1.601 1.00 58.84 93 VAL A CA 1
ATOM 747 C C . VAL A 1 93 ? -2.420 19.494 -1.758 1.00 58.84 93 VAL A C 1
ATOM 749 O O . VAL A 1 93 ? -3.139 19.261 -0.796 1.00 58.84 93 VAL A O 1
ATOM 752 N N . VAL A 1 94 ? -2.923 19.685 -2.983 1.00 56.41 94 VAL A N 1
ATOM 753 C CA . VAL A 1 94 ? -4.352 19.682 -3.342 1.00 56.41 94 VAL A CA 1
ATOM 754 C C . VAL A 1 94 ? -5.044 18.328 -3.112 1.00 56.41 94 VAL A C 1
ATOM 756 O O . VAL A 1 94 ? -6.246 18.301 -2.877 1.00 56.41 94 VAL A O 1
ATOM 759 N N . HIS A 1 95 ? -4.318 17.209 -3.172 1.00 60.56 95 HIS A N 1
ATOM 760 C CA . HIS A 1 95 ? -4.892 15.865 -2.999 1.00 60.56 95 HIS A CA 1
ATOM 761 C C . HIS A 1 95 ? -4.610 15.258 -1.616 1.00 60.56 95 HIS A C 1
ATOM 763 O O . HIS A 1 95 ? -4.970 14.105 -1.370 1.00 60.56 95 HIS A O 1
ATOM 769 N N . LYS A 1 96 ? -3.975 16.019 -0.717 1.00 64.62 96 LYS A N 1
ATOM 770 C CA . LYS A 1 96 ? -3.725 15.594 0.663 1.00 64.62 96 LYS A CA 1
ATOM 771 C C . LYS A 1 96 ? -5.061 15.439 1.401 1.00 64.62 96 LYS A C 1
ATOM 773 O O . LYS A 1 96 ? -5.916 16.316 1.295 1.00 64.62 96 LYS A O 1
ATOM 778 N N . GLY A 1 97 ? -5.266 14.325 2.106 1.00 69.94 97 GLY A N 1
ATOM 779 C CA . GLY A 1 97 ? -6.519 14.036 2.816 1.00 69.94 97 GLY A CA 1
ATOM 780 C C . GLY A 1 97 ? -7.653 13.461 1.954 1.00 69.94 97 GLY A C 1
ATOM 781 O O . GLY A 1 97 ? -8.721 13.148 2.480 1.00 69.94 97 GLY A O 1
ATOM 782 N N . VAL A 1 98 ? -7.457 13.256 0.641 1.00 77.62 98 VAL A N 1
ATOM 783 C CA . VAL A 1 98 ? -8.448 12.542 -0.198 1.00 77.62 98 VAL A CA 1
ATOM 784 C C . VAL A 1 98 ? -8.622 11.100 0.282 1.00 77.62 98 VAL A C 1
ATOM 786 O O . VAL A 1 98 ? -9.741 10.586 0.303 1.00 77.62 98 VAL A O 1
ATOM 789 N N . THR A 1 99 ? -7.536 10.454 0.706 1.00 74.19 99 THR A N 1
ATOM 790 C CA . THR A 1 99 ? -7.591 9.091 1.239 1.00 74.19 99 THR A CA 1
ATOM 791 C C . THR A 1 99 ? -8.349 9.042 2.563 1.00 74.19 99 THR A C 1
ATOM 793 O O . THR A 1 99 ? -9.223 8.191 2.723 1.00 74.19 99 THR A O 1
ATOM 796 N N . ASP A 1 100 ? -8.117 10.004 3.459 1.00 79.81 100 ASP A N 1
ATOM 797 C CA . ASP A 1 100 ? -8.869 10.130 4.713 1.00 79.81 100 ASP A CA 1
ATOM 798 C C . ASP A 1 100 ? -10.369 10.310 4.464 1.00 79.81 100 ASP A C 1
ATOM 800 O O . ASP A 1 100 ? -11.195 9.668 5.119 1.00 79.81 100 ASP A O 1
ATOM 804 N N . LEU A 1 101 ? -10.736 11.127 3.469 1.00 80.94 101 LEU A N 1
ATOM 805 C CA . LEU A 1 101 ? -12.129 11.318 3.070 1.00 80.94 101 LEU A CA 1
ATOM 806 C C . LEU A 1 101 ? -12.759 10.015 2.553 1.00 80.94 101 LEU A C 1
ATOM 808 O O . LEU A 1 101 ? -13.873 9.670 2.948 1.00 80.94 101 LEU A O 1
ATOM 812 N N . ILE A 1 102 ? -12.050 9.263 1.704 1.00 81.06 102 ILE A N 1
ATOM 813 C CA . ILE A 1 102 ? -12.514 7.961 1.194 1.00 81.06 102 ILE A CA 1
ATOM 814 C C . ILE A 1 102 ? -12.715 6.969 2.345 1.00 81.06 102 ILE A C 1
ATOM 816 O O . ILE A 1 102 ? -13.743 6.286 2.404 1.00 81.06 102 ILE A O 1
ATOM 820 N N . VAL A 1 103 ? -11.759 6.905 3.274 1.00 77.50 103 VAL A N 1
ATOM 821 C CA . VAL A 1 103 ? -11.836 6.050 4.464 1.00 77.50 103 VAL A CA 1
ATOM 822 C C . VAL A 1 103 ? -13.040 6.439 5.324 1.00 77.50 103 VAL A C 1
ATOM 824 O O . VAL A 1 103 ? -13.803 5.564 5.735 1.00 77.50 103 VAL A O 1
ATOM 827 N N . ALA A 1 104 ? -13.270 7.734 5.557 1.00 80.31 104 ALA A N 1
ATOM 828 C CA . ALA A 1 104 ? -14.410 8.229 6.329 1.00 80.31 104 ALA A CA 1
ATOM 829 C C . ALA A 1 104 ? -15.765 7.885 5.685 1.00 80.31 104 ALA A C 1
ATOM 831 O O . ALA A 1 104 ? -16.680 7.447 6.386 1.00 80.31 104 ALA A O 1
ATOM 832 N N . ILE A 1 105 ? -15.893 8.015 4.359 1.00 82.06 105 ILE A N 1
ATOM 833 C CA . ILE A 1 105 ? -17.111 7.626 3.626 1.00 82.06 105 ILE A CA 1
ATOM 834 C C . ILE A 1 105 ? -17.368 6.125 3.783 1.00 82.06 105 ILE A C 1
ATOM 836 O O . ILE A 1 105 ? -18.465 5.719 4.156 1.00 82.06 105 ILE A O 1
ATOM 840 N N . ARG A 1 106 ? -16.345 5.288 3.577 1.00 75.31 106 ARG A N 1
ATOM 841 C CA . ARG A 1 106 ? -16.488 3.827 3.686 1.00 75.31 106 ARG A CA 1
ATOM 842 C C . ARG A 1 106 ? -16.826 3.371 5.103 1.00 75.31 106 ARG A C 1
ATOM 844 O O . ARG A 1 106 ? -17.631 2.458 5.266 1.00 75.31 106 ARG A O 1
ATOM 851 N N . LYS A 1 107 ? -16.263 4.020 6.125 1.00 73.62 107 LYS A N 1
ATOM 852 C CA . LYS A 1 107 ? -16.648 3.805 7.530 1.00 73.62 107 LYS A CA 1
ATOM 853 C C . LYS A 1 107 ? -18.121 4.099 7.767 1.00 73.62 107 LYS A C 1
ATOM 855 O O . LYS A 1 107 ? -18.800 3.287 8.389 1.00 73.62 107 LYS A O 1
ATOM 860 N N . ARG A 1 108 ? -18.600 5.244 7.267 1.00 77.56 108 ARG A N 1
ATOM 861 C CA . ARG A 1 108 ? -20.003 5.654 7.385 1.00 77.56 108 ARG A CA 1
ATOM 862 C C . ARG A 1 108 ? -20.928 4.627 6.737 1.00 77.56 108 ARG A C 1
ATOM 864 O O . ARG A 1 108 ? -21.895 4.224 7.373 1.00 77.56 108 ARG A O 1
ATOM 871 N N . ASP A 1 109 ? -20.597 4.168 5.533 1.00 73.06 109 ASP A N 1
ATOM 872 C CA . ASP A 1 109 ? -21.399 3.176 4.804 1.00 73.06 109 ASP A CA 1
ATOM 873 C C . ASP A 1 109 ? -21.404 1.798 5.488 1.00 73.06 109 ASP A C 1
ATOM 875 O O . ASP A 1 109 ? -22.399 1.081 5.422 1.00 73.06 109 ASP A O 1
ATOM 879 N N . ARG A 1 110 ? -20.314 1.425 6.174 1.00 69.88 110 ARG A N 1
ATOM 880 C CA . ARG A 1 110 ? -20.199 0.153 6.913 1.00 69.88 110 ARG A CA 1
ATOM 881 C C . ARG A 1 110 ? -20.632 0.231 8.384 1.00 69.88 110 ARG A C 1
ATOM 883 O O . ARG A 1 110 ? -20.594 -0.786 9.068 1.00 69.88 110 ARG A O 1
ATOM 890 N N . GLY A 1 111 ? -20.996 1.408 8.898 1.00 62.78 111 GLY A N 1
ATOM 891 C CA . GLY A 1 111 ? -21.299 1.606 10.323 1.00 62.78 111 GLY A CA 1
ATOM 892 C C . GLY A 1 111 ? -20.105 1.385 11.269 1.00 62.78 111 GLY A C 1
ATOM 893 O O . GLY A 1 111 ? -20.306 1.134 12.456 1.00 62.78 111 GLY A O 1
ATOM 894 N N . MET A 1 112 ? -18.864 1.451 10.771 1.00 54.06 112 MET A N 1
ATOM 895 C CA . MET A 1 112 ? -17.656 1.144 11.548 1.00 54.06 112 MET A CA 1
ATOM 896 C C . MET A 1 112 ? -17.045 2.401 12.185 1.00 54.06 112 MET A C 1
ATOM 898 O O . MET A 1 112 ? -16.545 3.284 11.487 1.00 54.06 112 MET A O 1
ATOM 902 N N . ASN A 1 113 ? -17.029 2.452 13.520 1.00 46.75 113 ASN A N 1
ATOM 903 C CA . ASN A 1 113 ? -16.383 3.495 14.322 1.00 46.75 113 ASN A CA 1
ATOM 904 C C . ASN A 1 113 ? -14.920 3.123 14.616 1.00 46.75 113 ASN A C 1
ATOM 906 O O . ASN A 1 113 ? -14.647 2.286 15.470 1.00 46.75 113 ASN A O 1
ATOM 910 N N . TYR A 1 114 ? -13.969 3.782 13.958 1.00 48.75 114 TYR A N 1
ATOM 911 C CA . TYR A 1 114 ? -12.647 3.997 14.551 1.00 48.75 114 TYR A CA 1
ATOM 912 C C . TYR A 1 114 ? -12.279 5.471 14.433 1.00 48.75 114 TYR A C 1
ATOM 914 O O . TYR A 1 114 ? -12.534 6.090 13.392 1.00 48.75 114 TYR A O 1
ATOM 922 N N . GLU A 1 115 ? -11.717 6.008 15.518 1.00 46.59 115 GLU A N 1
ATOM 923 C CA . GLU A 1 115 ? -11.273 7.392 15.674 1.00 46.59 115 GLU A CA 1
ATOM 924 C C . GLU A 1 115 ? -10.462 7.823 14.449 1.00 46.59 115 GLU A C 1
ATOM 926 O O . GLU A 1 115 ? -9.504 7.172 14.026 1.00 46.59 115 GLU A O 1
ATOM 931 N N . ILE A 1 116 ? -10.939 8.877 13.794 1.00 49.38 116 ILE A N 1
ATOM 932 C CA . ILE A 1 116 ? -10.253 9.508 12.673 1.00 49.38 116 ILE A CA 1
ATOM 933 C C . ILE A 1 116 ? -8.995 10.138 13.264 1.00 49.38 116 ILE A C 1
ATOM 935 O O . ILE A 1 116 ? -9.099 10.902 14.226 1.00 49.38 116 ILE A O 1
ATOM 939 N N . CYS A 1 117 ? -7.829 9.798 12.706 1.00 47.19 117 CYS A N 1
ATOM 940 C CA . CYS A 1 117 ? -6.577 10.480 13.002 1.00 47.19 117 CYS A CA 1
ATOM 941 C C . CYS A 1 117 ? -6.816 11.967 12.724 1.00 47.19 117 CYS A C 1
ATOM 943 O O . CYS A 1 117 ? -6.927 12.397 11.578 1.00 47.19 117 CYS A O 1
ATOM 945 N N . SER A 1 118 ? -7.061 12.720 13.790 1.00 38.25 118 SER A N 1
ATOM 946 C CA . SER A 1 118 ? -7.341 14.140 13.692 1.00 38.25 118 SER A CA 1
ATOM 947 C C . SER A 1 118 ? -6.037 14.824 13.294 1.00 38.25 118 SER A C 1
ATOM 949 O O . SER A 1 118 ? -4.990 14.446 13.827 1.00 38.25 118 SER A O 1
ATOM 951 N N . PRO A 1 119 ? -6.060 15.819 12.392 1.00 39.88 119 PRO A N 1
ATOM 952 C CA . PRO A 1 119 ? -4.878 16.621 12.143 1.00 39.88 119 PRO A CA 1
ATOM 953 C C . PRO A 1 119 ? -4.456 17.231 13.480 1.00 39.88 119 PRO A C 1
ATOM 955 O O . PRO A 1 119 ? -5.245 17.914 14.140 1.00 39.88 119 PRO A O 1
ATOM 958 N N . GLN A 1 120 ? -3.240 16.902 13.918 1.00 42.09 120 GLN A N 1
ATOM 959 C CA . GLN A 1 120 ? -2.645 17.494 15.105 1.00 42.09 120 GLN A CA 1
ATOM 960 C C . GLN A 1 120 ? -2.673 19.013 14.915 1.00 42.09 120 GLN A C 1
ATOM 962 O O . GLN A 1 120 ? -2.107 19.543 13.961 1.00 42.09 120 GLN A O 1
ATOM 967 N N . LYS A 1 121 ? -3.413 19.696 15.794 1.00 46.72 121 LYS A N 1
ATOM 968 C CA . LYS A 1 121 ? -3.368 21.149 15.929 1.00 46.72 12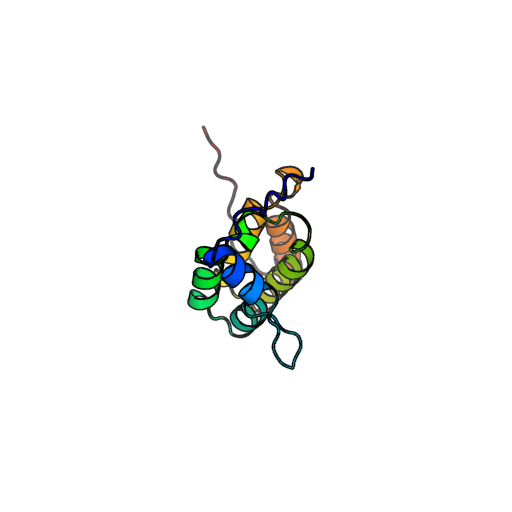1 LYS A CA 1
ATOM 969 C C . LYS A 1 121 ? -1.941 21.521 16.325 1.00 46.72 121 LYS A C 1
ATOM 971 O O . LYS A 1 121 ? -1.511 21.145 17.414 1.00 46.72 121 LYS A O 1
ATOM 976 N N . GLU A 1 122 ? -1.241 22.251 15.469 1.00 43.44 122 GLU A N 1
ATOM 977 C CA . GLU A 1 122 ? -0.085 23.028 15.906 1.00 43.44 122 GLU A CA 1
ATOM 978 C C . GLU A 1 122 ? -0.594 24.276 16.647 1.00 43.44 122 GLU A C 1
ATOM 980 O O . GLU A 1 122 ? -1.537 24.937 16.198 1.00 43.44 122 GLU A O 1
ATOM 985 N N . LEU A 1 123 ? -0.024 24.485 17.837 1.00 46.06 123 LEU A N 1
ATOM 986 C CA . LEU A 1 123 ? -0.183 25.638 18.727 1.00 46.06 123 LEU A CA 1
ATOM 987 C C . LEU A 1 123 ? 0.618 26.837 18.213 1.00 46.06 123 LEU A C 1
ATOM 989 O O . LEU A 1 123 ? 1.734 26.604 17.698 1.00 46.06 123 LEU A O 1
#

Organism: NCBI:txid360622

Radius of gyration: 17.32 Å; chains: 1; bounding box: 49×40×53 Å